Protein AF-A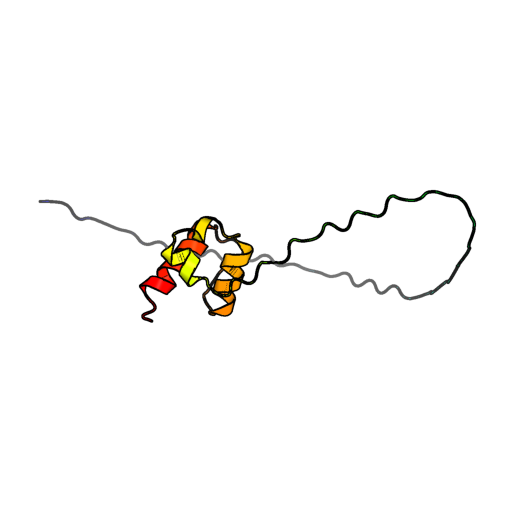0A8K0GER9-F1 (afdb_monomer_lite)

Foldseek 3Di:
DDDDDDDDDDDDDDDDDDDDDDDDDDDDDDDDDDDPDDDDDDDPPPPPPPPPDPDQDADPCVVVCLVVVVLVVHDPVNLVVVCVVVVHDDDPPDDSVVSVVSVNCCVVVDDD

Structure (mmCIF, N/CA/C/O backbone):
data_AF-A0A8K0GER9-F1
#
_entry.id   AF-A0A8K0GER9-F1
#
loop_
_atom_site.group_PDB
_atom_site.id
_atom_site.type_symbol
_atom_site.label_atom_id
_atom_site.label_alt_id
_atom_site.label_comp_id
_atom_site.label_asym_id
_atom_site.label_entity_id
_atom_site.label_seq_id
_atom_site.pdbx_PDB_ins_code
_atom_site.Cartn_x
_atom_site.Cartn_y
_atom_site.Cartn_z
_atom_site.occupancy
_atom_site.B_iso_or_equiv
_atom_site.auth_seq_id
_atom_site.auth_comp_id
_atom_site.auth_asym_id
_atom_site.auth_atom_id
_atom_site.pdbx_PDB_model_num
ATOM 1 N N . MET A 1 1 ? -10.512 43.229 -4.591 1.00 46.25 1 MET A N 1
ATOM 2 C CA . MET A 1 1 ? -10.481 43.147 -6.073 1.00 46.25 1 MET A CA 1
ATOM 3 C C . MET A 1 1 ? -9.191 43.785 -6.564 1.00 46.25 1 MET A C 1
ATOM 5 O O . MET A 1 1 ? -8.823 44.764 -5.924 1.00 46.25 1 MET A O 1
ATOM 9 N N . PRO A 1 2 ? -8.557 43.371 -7.680 1.00 48.75 2 PRO A N 1
ATOM 10 C CA . PRO A 1 2 ? -8.668 42.168 -8.534 1.00 48.75 2 PRO A CA 1
ATOM 11 C C . PRO A 1 2 ? -7.311 41.379 -8.502 1.00 48.75 2 PRO A C 1
ATOM 13 O O . PRO A 1 2 ? -6.427 41.752 -7.746 1.00 48.75 2 PRO A O 1
ATO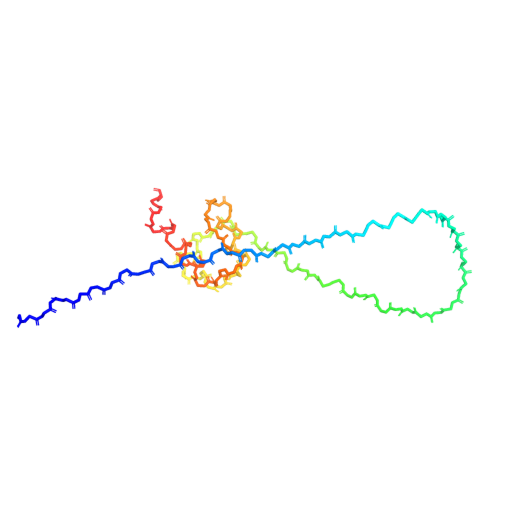M 16 N N . SER A 1 3 ? -7.055 40.224 -9.125 1.00 52.72 3 SER A N 1
ATOM 17 C CA . SER A 1 3 ? -7.082 39.938 -10.562 1.00 52.72 3 SER A CA 1
ATOM 18 C C . SER A 1 3 ? -6.937 38.435 -10.828 1.00 52.72 3 SER A C 1
ATOM 20 O O . SER A 1 3 ? -6.005 37.789 -10.361 1.00 52.72 3 SER A O 1
ATOM 22 N N . ILE A 1 4 ? -7.856 37.915 -11.640 1.00 59.16 4 ILE A N 1
ATOM 23 C CA . ILE A 1 4 ? -7.806 36.615 -12.315 1.00 59.16 4 ILE A CA 1
ATOM 24 C C . ILE A 1 4 ? -7.257 36.855 -13.725 1.00 59.16 4 ILE A C 1
ATOM 26 O O . ILE A 1 4 ? -7.816 37.689 -14.442 1.00 59.16 4 ILE A O 1
ATOM 30 N N . LYS A 1 5 ? -6.211 36.125 -14.132 1.00 47.97 5 LYS A N 1
ATOM 31 C CA . LYS A 1 5 ? -5.777 35.861 -15.527 1.00 47.97 5 LYS A CA 1
ATOM 32 C C . LYS A 1 5 ? -4.417 35.140 -15.468 1.00 47.97 5 LYS A C 1
ATOM 34 O O . LYS A 1 5 ? -3.594 35.541 -14.666 1.00 47.97 5 LYS A O 1
ATOM 39 N N . LYS A 1 6 ? -4.061 34.143 -16.278 1.00 48.56 6 LYS A N 1
ATOM 40 C CA . LYS A 1 6 ? -4.671 33.459 -17.431 1.00 48.56 6 LYS A CA 1
ATOM 41 C C . LYS A 1 6 ? -3.688 32.349 -17.857 1.00 48.56 6 LYS A C 1
ATOM 43 O O . LYS A 1 6 ? -2.494 32.595 -17.757 1.00 48.56 6 LYS A O 1
ATOM 48 N N . GLY A 1 7 ? -4.199 31.277 -18.473 1.00 43.59 7 GLY A N 1
ATOM 49 C CA . GLY A 1 7 ? -3.479 30.419 -19.440 1.00 43.59 7 GLY A CA 1
ATOM 50 C C . GLY A 1 7 ? -2.322 29.578 -18.877 1.00 43.59 7 GLY A C 1
ATOM 51 O O . GLY A 1 7 ? -1.822 29.842 -17.799 1.00 43.59 7 GLY A O 1
ATOM 52 N N . SER A 1 8 ? -1.849 28.519 -19.522 1.00 46.59 8 SER A N 1
ATOM 53 C CA . SER A 1 8 ? -2.197 27.915 -20.804 1.00 46.59 8 SER A CA 1
ATOM 54 C C . SER A 1 8 ? -1.836 26.431 -20.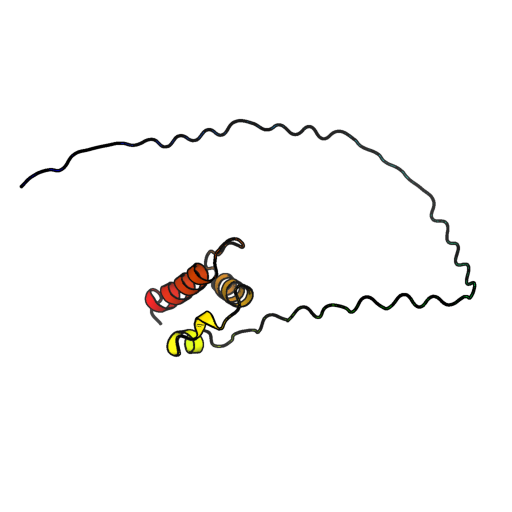756 1.00 46.59 8 SER A C 1
ATOM 56 O O . SER A 1 8 ? -0.905 26.020 -20.070 1.00 46.59 8 SER A O 1
ATOM 58 N N . VAL A 1 9 ? -2.610 25.668 -21.515 1.00 52.84 9 VAL A N 1
ATOM 59 C CA . VAL A 1 9 ? -2.348 24.310 -21.992 1.00 52.84 9 VAL A CA 1
ATOM 60 C C . VAL A 1 9 ? -1.011 24.245 -22.731 1.00 52.84 9 VAL A C 1
ATOM 62 O O . VAL A 1 9 ? -0.779 25.110 -23.567 1.00 52.84 9 VAL A O 1
ATOM 65 N N . THR A 1 10 ? -0.242 23.176 -22.514 1.00 50.06 10 THR A N 1
ATOM 66 C CA . THR A 1 10 ? 0.309 22.335 -23.594 1.00 50.06 10 THR A CA 1
ATOM 67 C C . THR A 1 10 ? 0.639 20.944 -23.048 1.00 50.06 10 THR A C 1
ATOM 69 O O . THR A 1 10 ? 1.546 20.758 -22.242 1.00 50.06 10 THR A O 1
ATOM 72 N N . ASN A 1 11 ? -0.158 19.964 -23.479 1.00 53.28 11 ASN A N 1
ATOM 73 C CA . ASN A 1 11 ? 0.254 18.569 -23.551 1.00 53.28 11 ASN A CA 1
ATOM 74 C C . ASN A 1 11 ? 1.081 18.447 -24.832 1.00 53.28 11 ASN A C 1
ATOM 76 O O . ASN A 1 11 ? 0.511 18.593 -25.910 1.00 53.28 11 ASN A O 1
ATOM 80 N N . GLU A 1 12 ? 2.375 18.175 -24.722 1.00 53.78 12 GLU A N 1
ATOM 81 C CA . GLU A 1 12 ? 3.167 17.697 -25.854 1.00 53.78 12 GLU A CA 1
ATOM 82 C C . GLU A 1 12 ? 3.600 16.269 -25.542 1.00 53.78 12 GLU A C 1
ATOM 84 O O . GLU A 1 12 ? 4.317 15.989 -24.579 1.00 53.78 12 GLU A O 1
ATOM 89 N N . ALA A 1 13 ? 3.001 15.358 -26.303 1.00 53.34 13 ALA A N 1
ATOM 90 C CA . ALA A 1 13 ? 3.322 13.953 -26.354 1.00 53.34 13 ALA A CA 1
ATOM 91 C C . ALA A 1 13 ? 4.153 13.745 -27.619 1.00 53.34 13 ALA A C 1
ATOM 93 O O . ALA A 1 13 ? 3.590 13.595 -28.699 1.00 53.34 13 ALA A O 1
ATOM 94 N N . ASP A 1 14 ? 5.473 13.730 -27.469 1.00 51.25 14 ASP A N 1
ATOM 95 C CA . ASP A 1 14 ? 6.391 13.258 -28.501 1.00 51.25 14 ASP A CA 1
ATOM 96 C C . ASP A 1 14 ? 6.727 11.797 -28.203 1.00 51.25 14 ASP A C 1
ATOM 98 O O . ASP A 1 14 ? 7.515 11.460 -27.316 1.00 51.25 14 ASP A O 1
ATOM 102 N N . ASN A 1 15 ? 6.023 10.923 -28.916 1.00 54.09 15 ASN A N 1
ATOM 103 C CA . ASN A 1 15 ? 6.242 9.489 -28.971 1.00 54.09 15 ASN A CA 1
ATOM 104 C C . ASN A 1 15 ? 6.713 9.159 -30.384 1.00 54.09 15 ASN A C 1
ATOM 106 O O . ASN A 1 15 ? 5.877 8.887 -31.243 1.00 54.09 15 ASN A O 1
ATOM 110 N N . GLU A 1 16 ? 8.026 9.165 -30.605 1.00 55.19 16 GLU A N 1
ATOM 111 C CA . GLU A 1 16 ? 8.624 8.685 -31.849 1.00 55.19 16 GLU A CA 1
ATOM 112 C C . GLU A 1 16 ? 9.835 7.785 -31.551 1.00 55.19 16 GLU A C 1
ATOM 114 O O . GLU A 1 16 ? 10.860 8.206 -31.025 1.00 55.19 16 GLU A O 1
ATOM 119 N N . GLU A 1 17 ? 9.613 6.505 -31.856 1.00 46.78 17 GLU A N 1
ATOM 120 C CA . GLU A 1 17 ? 10.527 5.587 -32.535 1.00 46.78 17 GLU A CA 1
ATOM 121 C C . GLU A 1 17 ? 11.882 5.241 -31.884 1.00 46.78 17 GLU A C 1
ATOM 123 O O . GLU A 1 17 ? 12.860 5.982 -31.915 1.00 46.78 17 GLU A O 1
ATOM 128 N N . SER A 1 18 ? 11.990 4.000 -31.399 1.00 55.44 18 SER A N 1
ATOM 129 C CA . SER A 1 18 ? 13.281 3.313 -31.352 1.00 55.44 18 SER A CA 1
ATOM 130 C C . SER A 1 18 ? 13.102 1.862 -31.787 1.00 55.44 18 SER A C 1
ATOM 132 O O . SER A 1 18 ? 12.658 0.995 -31.032 1.00 55.44 18 SER A O 1
ATOM 134 N N . THR A 1 19 ? 13.379 1.649 -33.067 1.00 49.97 19 THR A N 1
ATOM 135 C CA . THR A 1 19 ? 13.412 0.373 -33.778 1.00 49.97 19 THR A CA 1
ATOM 136 C C . THR A 1 19 ? 14.591 -0.453 -33.265 1.00 49.97 19 THR A C 1
ATOM 138 O O . THR A 1 19 ? 15.731 0.004 -33.296 1.00 49.97 19 THR A O 1
ATOM 141 N N . LEU A 1 20 ? 14.332 -1.667 -32.776 1.00 58.09 20 LEU A N 1
ATOM 142 C CA . LEU A 1 20 ? 15.373 -2.621 -32.387 1.00 58.09 20 LEU A CA 1
ATOM 143 C C . LEU A 1 20 ? 15.353 -3.798 -33.360 1.00 58.09 20 LEU A C 1
ATOM 145 O O . LEU A 1 20 ? 14.446 -4.628 -33.324 1.00 58.09 20 LEU A O 1
ATOM 149 N N . GLU A 1 21 ? 16.366 -3.856 -34.219 1.00 57.62 21 GLU A N 1
ATOM 150 C CA . GLU A 1 21 ? 16.667 -5.012 -35.060 1.00 57.62 21 GLU A CA 1
ATOM 151 C C . GLU A 1 21 ? 17.423 -6.048 -34.218 1.00 57.62 21 GLU A C 1
ATOM 153 O O . GLU A 1 21 ? 18.497 -5.770 -33.684 1.00 57.62 21 GLU A O 1
ATOM 158 N N . ILE A 1 22 ? 16.851 -7.243 -34.068 1.00 55.88 22 ILE A N 1
ATOM 159 C CA . ILE A 1 22 ? 17.526 -8.397 -33.469 1.00 55.88 22 ILE A CA 1
ATOM 160 C C . ILE A 1 22 ? 17.565 -9.525 -34.490 1.00 55.88 22 ILE A C 1
ATOM 162 O O . ILE A 1 22 ? 16.634 -10.316 -34.603 1.00 55.88 22 ILE A O 1
ATOM 166 N N . ASP A 1 23 ? 18.679 -9.606 -35.206 1.00 48.34 23 ASP A N 1
ATOM 167 C CA . ASP A 1 23 ? 19.042 -10.793 -35.963 1.00 48.34 23 ASP A CA 1
ATOM 168 C C . ASP A 1 23 ? 20.368 -11.316 -35.424 1.00 48.34 23 ASP A C 1
ATOM 170 O O . ASP A 1 23 ? 21.405 -10.659 -35.514 1.00 48.34 23 ASP A O 1
ATOM 174 N N . THR A 1 24 ? 20.318 -12.473 -34.773 1.00 52.34 24 THR A N 1
ATOM 175 C CA . THR A 1 24 ? 21.377 -13.483 -34.855 1.00 52.34 24 THR A CA 1
ATOM 176 C C . THR A 1 24 ? 20.885 -14.756 -34.188 1.00 52.34 24 THR A C 1
ATOM 178 O O . THR A 1 24 ? 20.982 -14.968 -32.979 1.00 52.34 24 THR A O 1
ATOM 181 N N . SER A 1 25 ? 20.350 -15.629 -35.034 1.00 54.00 25 SER A N 1
ATOM 182 C CA . SER A 1 25 ? 20.292 -17.058 -34.766 1.00 54.00 25 SER A CA 1
ATOM 183 C C . SER A 1 25 ? 21.715 -17.593 -34.591 1.00 54.00 25 SER A C 1
ATOM 185 O O . SER A 1 25 ? 22.602 -17.320 -35.399 1.00 54.00 25 SER A O 1
ATOM 187 N N . SER A 1 26 ? 21.945 -18.392 -33.556 1.00 56.81 26 SER A N 1
ATOM 188 C CA . SER A 1 26 ? 23.044 -19.357 -33.540 1.00 56.81 26 SER A CA 1
ATOM 189 C C . SER A 1 26 ? 22.576 -20.603 -32.812 1.00 56.81 26 SER A C 1
ATOM 191 O O . SER A 1 26 ? 22.637 -20.726 -31.591 1.00 56.81 26 SER A O 1
ATOM 193 N N . GLU A 1 27 ? 22.040 -21.498 -33.632 1.00 52.38 27 GLU A N 1
ATOM 194 C CA . GLU A 1 27 ? 21.873 -22.912 -33.361 1.00 52.38 27 GLU A CA 1
ATOM 195 C C . GLU A 1 27 ? 23.271 -23.540 -33.235 1.00 52.38 27 GLU A C 1
ATOM 197 O O . GLU A 1 27 ? 24.129 -23.369 -34.101 1.00 52.38 27 GLU A O 1
ATOM 202 N N . GLY A 1 28 ? 23.516 -24.218 -32.118 1.00 50.84 28 GLY A N 1
ATOM 203 C CA . GLY A 1 28 ? 24.772 -24.894 -31.818 1.00 50.84 28 GLY A CA 1
ATOM 204 C C . GLY A 1 28 ? 24.475 -26.160 -31.036 1.00 50.84 28 GLY A C 1
ATOM 205 O O . GLY A 1 28 ? 24.434 -26.159 -29.808 1.00 50.84 28 GLY A O 1
ATOM 206 N N . THR A 1 29 ? 24.180 -27.213 -31.781 1.00 47.47 29 THR A N 1
ATOM 207 C CA . THR A 1 29 ? 23.897 -28.566 -31.318 1.00 47.47 29 THR A CA 1
ATOM 208 C C . THR A 1 29 ? 25.159 -29.240 -30.774 1.00 47.47 29 THR A C 1
ATOM 210 O O . THR A 1 29 ? 26.259 -29.027 -31.275 1.00 47.47 29 THR A O 1
ATOM 213 N N . ASP A 1 30 ? 24.918 -30.170 -29.852 1.00 45.84 30 ASP A N 1
ATOM 214 C CA . ASP A 1 30 ? 25.622 -31.446 -29.705 1.00 45.84 30 ASP A CA 1
ATOM 215 C C . ASP A 1 30 ? 26.649 -31.633 -28.569 1.00 45.84 30 ASP A C 1
ATOM 217 O O . ASP A 1 30 ? 27.464 -30.785 -28.219 1.00 45.84 30 ASP A O 1
ATOM 221 N N . SER A 1 31 ? 26.599 -32.869 -28.061 1.00 52.28 31 SER A N 1
ATOM 222 C CA . SER A 1 31 ? 27.614 -33.575 -27.284 1.00 52.28 31 SER A CA 1
ATOM 223 C C . SER A 1 31 ? 27.661 -33.367 -25.769 1.00 52.28 31 SER A C 1
ATOM 225 O O . SER A 1 31 ? 28.600 -32.866 -25.154 1.00 52.28 31 SER A O 1
ATOM 227 N N . ASN A 1 32 ? 26.657 -33.989 -25.153 1.00 53.69 32 ASN A N 1
ATOM 228 C CA . ASN A 1 32 ? 26.750 -34.729 -23.899 1.00 53.69 32 ASN A CA 1
ATOM 229 C C . ASN A 1 32 ? 28.050 -35.572 -23.810 1.00 53.69 32 ASN A C 1
ATOM 231 O O . ASN A 1 32 ? 28.107 -36.685 -24.333 1.00 53.69 32 ASN A O 1
ATOM 235 N N . LYS A 1 33 ? 29.073 -35.094 -23.089 1.00 52.16 33 LYS A N 1
ATOM 236 C CA . LYS A 1 33 ? 30.198 -35.929 -22.633 1.00 52.16 33 LYS A CA 1
ATOM 237 C C . LYS A 1 33 ? 30.297 -35.888 -21.110 1.00 52.16 33 LYS A C 1
ATOM 239 O O . LYS A 1 33 ? 30.903 -35.003 -20.516 1.00 52.16 33 LYS A O 1
ATOM 244 N N . ARG A 1 34 ? 29.688 -36.895 -20.480 1.00 51.00 34 ARG 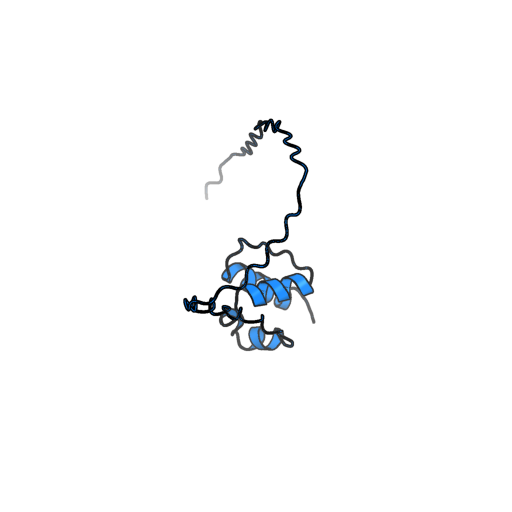A N 1
ATOM 245 C CA . ARG A 1 34 ? 29.938 -37.284 -19.088 1.00 51.00 34 ARG A CA 1
ATOM 246 C C . ARG A 1 34 ? 31.429 -37.599 -18.923 1.00 51.00 34 ARG A C 1
ATOM 248 O O . ARG A 1 34 ? 31.907 -38.596 -19.454 1.00 51.00 34 ARG A O 1
ATOM 255 N N . THR A 1 35 ? 32.134 -36.808 -18.127 1.00 46.84 35 THR A N 1
ATOM 256 C CA . THR A 1 35 ? 33.367 -37.236 -17.456 1.00 46.84 35 THR A CA 1
ATOM 257 C C . THR A 1 35 ? 33.197 -36.974 -15.970 1.00 46.84 35 THR A C 1
ATOM 259 O O . THR A 1 35 ? 33.469 -35.887 -15.473 1.00 46.84 35 THR A O 1
ATOM 262 N N . ILE A 1 36 ? 32.680 -37.987 -15.271 1.00 57.25 36 ILE A N 1
ATOM 263 C CA . ILE A 1 36 ? 32.801 -38.093 -13.819 1.00 57.25 36 ILE A CA 1
ATOM 264 C C . ILE A 1 36 ? 34.206 -38.639 -13.581 1.00 57.25 36 ILE A C 1
ATOM 266 O O . ILE A 1 36 ? 34.441 -39.839 -13.686 1.00 57.25 36 ILE A O 1
ATOM 270 N N . SER A 1 37 ? 35.150 -37.747 -13.323 1.00 52.44 37 SER A N 1
ATOM 271 C CA . SER A 1 37 ? 36.460 -38.099 -12.787 1.00 52.44 37 SER A CA 1
ATOM 272 C C . SER A 1 37 ? 36.501 -37.619 -11.343 1.00 52.44 37 SER A C 1
ATOM 274 O O . SER A 1 37 ? 36.802 -36.462 -11.063 1.00 52.44 37 SER A O 1
ATOM 276 N N . ASN A 1 38 ? 36.144 -38.530 -10.436 1.00 56.03 38 ASN A N 1
ATOM 277 C CA . ASN A 1 38 ? 36.481 -38.426 -9.024 1.00 56.03 38 ASN A CA 1
ATOM 278 C C . ASN A 1 38 ? 38.009 -38.440 -8.902 1.00 56.03 38 ASN A C 1
ATOM 280 O O . ASN A 1 38 ? 38.635 -39.474 -9.128 1.00 56.03 38 ASN A O 1
ATOM 284 N N . ALA A 1 39 ? 38.591 -37.308 -8.520 1.00 52.44 39 ALA A N 1
ATOM 285 C CA . ALA A 1 39 ? 39.940 -37.241 -7.983 1.00 52.44 39 ALA A CA 1
ATOM 286 C C . ALA A 1 39 ? 39.976 -36.177 -6.880 1.00 52.44 39 ALA A C 1
ATOM 288 O O . ALA A 1 39 ? 39.898 -34.978 -7.129 1.00 52.44 39 ALA A O 1
ATOM 289 N N . ASP A 1 40 ? 40.011 -36.694 -5.657 1.00 56.44 40 ASP A N 1
ATOM 290 C CA . ASP A 1 40 ? 40.603 -36.134 -4.448 1.00 56.44 40 ASP A CA 1
ATOM 291 C C . ASP A 1 40 ? 41.539 -34.928 -4.672 1.00 56.44 40 ASP A C 1
ATOM 293 O O . ASP A 1 40 ? 42.578 -35.060 -5.323 1.00 56.44 40 ASP A O 1
ATOM 297 N N . LYS A 1 41 ? 41.171 -33.765 -4.112 1.00 49.53 41 LYS A N 1
ATOM 298 C CA . LYS A 1 41 ? 42.013 -32.936 -3.227 1.00 49.53 41 LYS A CA 1
ATOM 299 C C . LYS A 1 41 ? 41.254 -31.691 -2.773 1.00 49.53 41 LYS A C 1
ATOM 301 O O . LYS A 1 41 ? 40.621 -30.998 -3.561 1.00 49.53 41 LYS A O 1
ATOM 306 N N . GLY A 1 42 ? 41.282 -31.467 -1.463 1.00 56.59 42 GLY A N 1
ATOM 307 C CA . GLY A 1 42 ? 40.456 -30.496 -0.764 1.00 56.59 42 GLY A CA 1
ATOM 308 C C . GLY A 1 42 ? 40.641 -29.056 -1.230 1.00 56.59 42 GLY A C 1
ATOM 309 O O . GLY A 1 42 ? 41.702 -28.469 -1.069 1.00 56.59 42 GLY A O 1
ATOM 310 N N . GLU A 1 43 ? 39.542 -28.467 -1.677 1.00 52.53 43 GLU A N 1
ATOM 311 C CA . GLU A 1 43 ? 39.271 -27.047 -1.522 1.00 52.53 43 GLU A CA 1
ATOM 312 C C . GLU A 1 43 ? 37.778 -26.928 -1.217 1.00 52.53 43 GLU A C 1
ATOM 314 O O . GLU A 1 43 ? 36.923 -26.919 -2.101 1.00 52.53 43 GLU A O 1
ATOM 319 N N . THR A 1 44 ? 37.441 -26.949 0.074 1.00 55.66 44 THR A N 1
ATOM 320 C CA . THR A 1 44 ? 36.082 -26.678 0.540 1.00 55.66 44 THR A CA 1
ATOM 321 C C . THR A 1 44 ? 35.790 -25.215 0.239 1.00 55.66 44 THR A C 1
ATOM 323 O O . THR A 1 44 ? 36.022 -24.343 1.076 1.00 55.66 44 THR A O 1
ATOM 326 N N . THR A 1 45 ? 35.297 -24.919 -0.965 1.00 64.38 45 THR A N 1
ATOM 327 C CA . THR A 1 45 ? 34.716 -23.610 -1.264 1.00 64.38 45 THR A CA 1
ATOM 328 C C . THR A 1 45 ? 33.657 -23.343 -0.194 1.00 64.38 45 THR A C 1
ATOM 330 O O . THR A 1 45 ? 32.745 -24.169 -0.056 1.00 64.38 45 THR A O 1
ATOM 333 N N . PRO A 1 46 ? 33.761 -22.268 0.611 1.00 64.31 46 PRO A N 1
ATOM 334 C CA . PRO A 1 46 ? 32.810 -22.037 1.682 1.00 64.31 46 PRO A CA 1
ATOM 335 C C . PRO A 1 46 ? 31.427 -21.924 1.055 1.00 64.31 46 PRO A C 1
ATOM 337 O O . PRO A 1 46 ? 31.191 -21.063 0.203 1.00 64.31 46 PRO A O 1
ATOM 340 N N . ALA A 1 47 ? 30.533 -22.834 1.448 1.00 66.56 47 ALA A N 1
ATOM 341 C CA . ALA A 1 47 ? 29.162 -22.853 0.975 1.00 66.56 47 ALA A CA 1
ATOM 342 C C . ALA A 1 47 ? 28.598 -21.436 1.092 1.00 66.56 47 ALA A C 1
ATOM 344 O O . ALA A 1 47 ? 28.582 -20.844 2.177 1.00 66.56 47 ALA A O 1
ATOM 345 N N . LYS A 1 48 ? 28.196 -20.869 -0.050 1.00 68.12 48 LYS A N 1
ATOM 346 C CA . LYS A 1 48 ? 27.562 -19.555 -0.135 1.00 68.12 48 LYS A CA 1
ATOM 347 C C . LYS A 1 48 ? 26.413 -19.575 0.869 1.00 68.12 48 LYS A C 1
ATOM 349 O O . LYS A 1 48 ? 25.439 -20.293 0.652 1.00 68.12 48 LYS A O 1
ATOM 354 N N . LYS A 1 49 ? 26.553 -18.856 1.992 1.00 68.25 49 LYS A N 1
ATOM 355 C CA . LYS A 1 49 ? 25.501 -18.766 3.012 1.00 68.25 49 LYS A CA 1
ATOM 356 C C . LYS A 1 49 ? 24.230 -18.359 2.283 1.00 68.25 49 LYS A C 1
ATOM 358 O O . LYS A 1 49 ? 24.163 -17.254 1.741 1.00 68.25 49 LYS A O 1
ATOM 363 N N . VAL A 1 50 ? 23.260 -19.270 2.215 1.00 67.12 50 VAL A N 1
ATOM 364 C CA . VAL A 1 50 ? 21.952 -18.976 1.643 1.00 67.12 50 VAL A CA 1
ATOM 365 C C . VAL A 1 50 ? 21.409 -17.832 2.479 1.00 67.12 50 VAL A C 1
ATOM 367 O O . VAL A 1 50 ? 21.142 -17.983 3.670 1.00 67.12 50 VAL A O 1
ATOM 370 N N . ARG A 1 51 ? 21.353 -16.640 1.884 1.00 64.88 51 ARG A N 1
ATOM 371 C CA . ARG A 1 51 ? 20.769 -15.482 2.543 1.00 64.88 51 ARG A CA 1
ATOM 372 C C . ARG A 1 51 ? 19.302 -15.825 2.729 1.00 64.88 51 ARG A C 1
ATOM 374 O O . ARG A 1 51 ? 18.553 -15.795 1.753 1.00 64.88 51 ARG A O 1
ATOM 381 N N . ASN A 1 52 ? 18.917 -16.179 3.955 1.00 72.50 52 ASN A N 1
ATOM 382 C CA . ASN A 1 52 ? 17.516 -16.340 4.313 1.00 72.50 52 ASN A CA 1
ATOM 383 C C . ASN A 1 52 ? 16.819 -15.036 3.943 1.00 72.50 52 ASN A C 1
ATOM 385 O O . ASN A 1 52 ? 17.061 -13.987 4.545 1.00 72.50 52 ASN A O 1
ATOM 389 N N . LYS A 1 53 ? 16.017 -15.087 2.879 1.00 69.69 53 LYS A N 1
ATOM 390 C CA . LYS A 1 53 ? 15.142 -13.977 2.542 1.00 69.69 53 LYS A CA 1
ATOM 391 C C . LYS A 1 53 ? 14.099 -13.945 3.658 1.00 69.69 53 LYS A C 1
ATOM 393 O O . LYS A 1 53 ? 13.483 -14.984 3.899 1.00 69.69 53 LYS A O 1
ATOM 398 N N . PRO A 1 54 ? 13.931 -12.818 4.368 1.00 64.62 54 PRO A N 1
ATOM 399 C CA . PRO A 1 54 ? 12.875 -12.716 5.361 1.0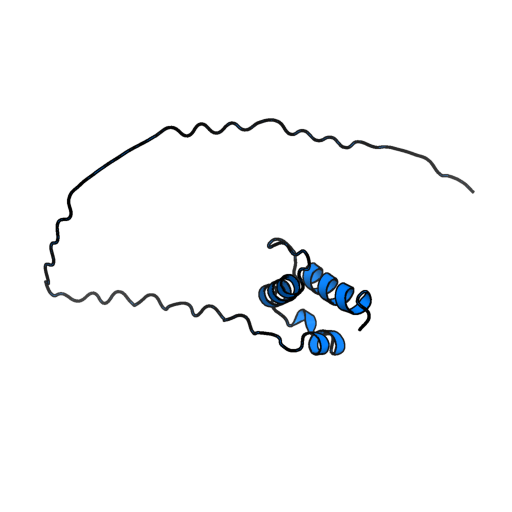0 64.62 54 PRO A CA 1
ATOM 400 C C . PRO A 1 54 ? 11.554 -12.990 4.647 1.00 64.62 54 PRO A C 1
ATOM 402 O O . PRO A 1 54 ? 11.241 -12.335 3.648 1.00 64.62 54 PRO A O 1
ATOM 405 N N . GLN A 1 55 ? 10.829 -14.010 5.107 1.00 63.91 55 GLN A N 1
ATOM 406 C CA . GLN A 1 55 ? 9.492 -14.252 4.593 1.00 63.91 55 GLN A CA 1
ATOM 407 C C . GLN A 1 55 ? 8.623 -13.046 4.966 1.00 63.91 55 GLN A C 1
ATOM 409 O O . GLN A 1 55 ? 8.751 -12.525 6.080 1.00 63.91 55 GLN A O 1
ATOM 414 N N . PRO A 1 56 ? 7.788 -12.552 4.040 1.00 61.50 56 PRO A N 1
ATOM 415 C CA . PRO A 1 56 ? 6.857 -11.489 4.364 1.00 61.50 56 PRO A CA 1
ATOM 416 C C . PRO A 1 56 ? 5.939 -11.981 5.483 1.00 61.50 56 PRO A C 1
ATOM 418 O O . PRO A 1 56 ? 5.342 -13.049 5.377 1.00 61.50 56 PRO A O 1
ATOM 421 N N . GLN A 1 57 ? 5.857 -11.214 6.568 1.00 66.25 57 GLN A N 1
ATOM 422 C CA . GLN A 1 57 ? 4.890 -11.493 7.621 1.00 66.25 57 GLN A CA 1
ATOM 423 C C . GLN A 1 57 ? 3.488 -11.319 7.038 1.00 66.25 57 GLN A C 1
ATOM 425 O O . GLN A 1 57 ? 3.176 -10.260 6.486 1.00 66.25 57 GLN A O 1
ATOM 430 N N . ILE A 1 58 ? 2.678 -12.371 7.131 1.00 67.12 58 ILE A N 1
ATOM 431 C CA . ILE A 1 58 ? 1.259 -12.325 6.788 1.00 67.12 58 ILE A CA 1
ATOM 432 C C . ILE A 1 58 ? 0.593 -11.475 7.869 1.00 67.12 58 ILE A C 1
ATOM 434 O O . ILE A 1 58 ? 0.628 -11.832 9.045 1.00 67.12 58 ILE A O 1
ATOM 438 N N . ILE A 1 59 ? 0.051 -10.318 7.486 1.00 72.50 59 ILE A N 1
ATOM 439 C CA . ILE A 1 59 ? -0.687 -9.466 8.418 1.00 72.50 59 ILE A CA 1
ATOM 440 C C . ILE A 1 59 ? -2.159 -9.829 8.314 1.00 72.50 59 ILE A C 1
ATOM 442 O O . ILE A 1 59 ? -2.860 -9.345 7.427 1.00 72.50 59 ILE A O 1
ATOM 446 N N . GLU A 1 60 ? -2.626 -10.647 9.252 1.00 71.50 60 GLU A N 1
ATOM 447 C CA . GLU A 1 60 ? -4.048 -10.973 9.376 1.00 71.50 60 GLU A CA 1
ATOM 448 C C . GLU A 1 60 ? -4.871 -9.737 9.773 1.00 71.50 60 GLU A C 1
ATOM 450 O O . GLU A 1 60 ? -5.988 -9.558 9.291 1.00 71.50 60 GLU A O 1
ATOM 455 N N . ASN A 1 61 ? -4.302 -8.826 10.578 1.00 79.69 61 ASN A N 1
ATOM 456 C CA . ASN A 1 61 ? -5.058 -7.731 11.184 1.00 79.69 61 ASN A CA 1
ATOM 457 C C . ASN A 1 61 ? -4.504 -6.332 10.871 1.00 79.69 61 ASN A C 1
ATOM 459 O O . ASN A 1 61 ? -4.055 -5.588 11.740 1.00 79.69 61 ASN A O 1
ATOM 463 N N . MET A 1 62 ? -4.563 -5.925 9.598 1.00 85.88 62 MET A N 1
ATOM 464 C CA . MET A 1 62 ? -4.100 -4.587 9.187 1.00 85.88 62 MET A CA 1
ATOM 465 C C . MET A 1 62 ? -4.858 -3.429 9.839 1.00 85.88 62 MET A C 1
ATOM 467 O O . MET A 1 62 ? -4.353 -2.306 9.893 1.00 85.88 62 MET A O 1
ATOM 471 N N . LYS A 1 63 ? -6.063 -3.704 10.341 1.00 86.75 63 LYS A N 1
ATOM 472 C CA . LYS A 1 63 ? -6.873 -2.728 11.057 1.00 86.75 63 LYS A CA 1
ATOM 473 C C . LYS A 1 63 ? -6.204 -2.291 12.364 1.00 86.75 63 LYS A C 1
ATOM 475 O O . LYS A 1 63 ? -6.190 -1.103 12.646 1.00 86.75 63 LYS A O 1
ATOM 480 N N . GLU A 1 64 ? -5.558 -3.196 13.101 1.00 88.12 64 GLU A N 1
ATOM 481 C CA . GLU A 1 64 ? -4.857 -2.840 14.345 1.00 88.12 64 GLU A CA 1
ATOM 482 C C . GLU A 1 64 ? -3.668 -1.913 14.094 1.00 88.12 64 GLU A C 1
ATOM 484 O O . GLU A 1 64 ? -3.427 -0.988 14.864 1.00 88.12 64 GLU A O 1
ATOM 489 N N . TYR A 1 65 ? -2.936 -2.113 12.997 1.00 88.81 65 TYR A N 1
ATOM 490 C CA . TYR A 1 65 ? -1.846 -1.210 12.621 1.00 88.81 65 TYR A CA 1
ATOM 491 C C . TYR A 1 65 ? -2.358 0.177 12.225 1.00 88.81 65 TYR A C 1
ATOM 493 O O . TYR A 1 65 ? -1.678 1.179 12.456 1.00 88.81 65 TYR A O 1
ATOM 501 N N . PHE A 1 66 ? -3.549 0.244 11.625 1.00 89.88 66 PHE A N 1
ATOM 502 C CA . PHE A 1 66 ? -4.222 1.504 11.331 1.00 89.88 66 PHE A CA 1
ATOM 503 C C . PHE A 1 66 ? -4.691 2.199 12.618 1.00 89.88 66 PHE A C 1
ATOM 505 O O . PHE A 1 66 ? -4.318 3.351 12.835 1.00 89.88 66 PHE A O 1
ATOM 512 N N . ASP A 1 67 ? -5.410 1.488 13.493 1.00 88.56 67 ASP A N 1
ATOM 513 C CA . ASP A 1 67 ? -5.963 2.013 14.749 1.00 88.56 67 ASP A CA 1
ATOM 514 C C . ASP A 1 67 ? -4.854 2.484 15.712 1.00 88.56 67 ASP A C 1
ATOM 516 O O . ASP A 1 67 ? -4.957 3.551 16.315 1.00 88.56 67 ASP A O 1
ATOM 520 N N . ASN A 1 68 ? -3.743 1.743 15.794 1.00 90.69 68 ASN A N 1
ATOM 521 C CA . ASN A 1 68 ? -2.577 2.099 16.613 1.00 90.69 68 ASN A CA 1
ATOM 522 C C . ASN A 1 68 ? -1.622 3.091 15.926 1.00 90.69 68 ASN A C 1
ATOM 524 O O . ASN A 1 68 ? -0.591 3.456 16.491 1.00 90.69 68 ASN A O 1
ATOM 528 N N . ASN A 1 69 ? -1.922 3.510 14.693 1.00 87.62 69 ASN A N 1
ATOM 529 C CA . ASN A 1 69 ? -1.073 4.373 13.872 1.00 87.62 69 ASN A CA 1
ATOM 530 C C . ASN A 1 69 ? 0.369 3.840 13.672 1.00 87.62 69 ASN A C 1
ATOM 532 O O . ASN A 1 69 ? 1.313 4.606 13.472 1.00 87.62 69 ASN A O 1
ATOM 536 N N . THR A 1 70 ? 0.546 2.517 13.684 1.00 90.81 70 THR A N 1
ATOM 537 C CA . THR A 1 70 ? 1.833 1.815 13.533 1.00 90.81 70 THR A CA 1
ATOM 538 C C . THR A 1 70 ? 2.066 1.276 12.119 1.00 90.81 70 THR A C 1
ATOM 540 O O . THR A 1 70 ? 2.988 0.494 11.900 1.00 90.81 70 THR A O 1
ATOM 543 N N . LEU A 1 71 ? 1.301 1.733 11.119 1.00 89.88 71 LEU A N 1
ATOM 544 C CA . LEU A 1 71 ? 1.504 1.377 9.704 1.00 89.88 71 LEU A CA 1
ATOM 545 C C . LEU A 1 71 ? 2.924 1.672 9.193 1.00 89.88 71 LEU A C 1
ATOM 547 O O . LEU A 1 71 ? 3.401 0.992 8.285 1.00 89.88 71 LEU A O 1
ATOM 551 N N . ASP A 1 72 ? 3.619 2.654 9.776 1.00 90.69 72 ASP A N 1
ATOM 552 C CA . ASP A 1 72 ? 5.013 2.937 9.426 1.00 90.69 72 ASP A CA 1
ATOM 553 C C . ASP A 1 72 ? 5.998 1.882 9.956 1.00 90.69 72 ASP A C 1
ATOM 555 O O . ASP A 1 72 ? 7.114 1.776 9.470 1.00 90.69 72 ASP A O 1
ATOM 559 N N . GLN A 1 73 ? 5.614 1.007 10.881 1.00 90.38 73 GLN A N 1
ATOM 560 C CA . GLN A 1 73 ? 6.488 -0.102 11.284 1.00 90.38 73 GLN A CA 1
ATOM 561 C C . GLN A 1 73 ? 6.536 -1.213 10.226 1.00 90.38 73 GLN A C 1
ATOM 563 O O . GLN A 1 73 ? 7.438 -2.050 10.225 1.00 90.38 73 GLN A O 1
ATOM 568 N N . LEU A 1 74 ? 5.587 -1.207 9.290 1.00 89.38 74 LEU A N 1
ATOM 569 C CA . LEU A 1 74 ? 5.465 -2.239 8.279 1.00 89.38 74 LEU A CA 1
ATOM 570 C C . LEU A 1 74 ? 6.436 -2.026 7.123 1.00 89.38 74 LEU A C 1
ATOM 572 O O . LEU A 1 74 ? 6.756 -0.906 6.710 1.00 89.38 74 LEU A O 1
ATOM 576 N N . THR A 1 75 ? 6.894 -3.140 6.558 1.00 90.19 75 THR A N 1
ATOM 577 C CA . THR A 1 75 ? 7.756 -3.093 5.379 1.00 90.19 75 THR A CA 1
ATOM 578 C C . THR A 1 75 ? 6.953 -2.708 4.138 1.00 90.19 75 THR A C 1
ATOM 580 O O . THR A 1 75 ? 5.758 -2.989 4.026 1.00 90.19 75 THR A O 1
ATOM 583 N N . THR A 1 76 ? 7.624 -2.108 3.153 1.00 90.94 76 THR A N 1
ATOM 584 C CA . THR A 1 76 ? 7.004 -1.804 1.854 1.00 90.94 76 THR A CA 1
ATOM 585 C C . THR A 1 76 ? 6.465 -3.057 1.172 1.00 90.94 76 THR A C 1
ATOM 587 O O . THR A 1 76 ? 5.416 -2.995 0.542 1.00 90.94 76 THR A O 1
ATOM 590 N N . THR A 1 77 ? 7.147 -4.195 1.317 1.00 89.94 77 THR A N 1
ATOM 591 C CA . THR A 1 77 ? 6.691 -5.490 0.802 1.00 89.94 77 THR A CA 1
ATOM 592 C C . THR A 1 77 ? 5.354 -5.884 1.411 1.00 89.94 77 THR A C 1
ATOM 594 O O . THR A 1 77 ? 4.442 -6.242 0.673 1.00 89.94 77 THR A O 1
ATOM 597 N N . THR A 1 78 ? 5.214 -5.766 2.732 1.00 89.75 78 THR A N 1
ATOM 598 C CA . THR A 1 78 ? 3.977 -6.129 3.426 1.00 89.75 78 THR A CA 1
ATOM 599 C C . THR A 1 78 ? 2.817 -5.214 3.039 1.00 89.75 78 THR A C 1
ATOM 601 O O . THR A 1 78 ? 1.737 -5.698 2.715 1.00 89.75 78 THR A O 1
ATOM 604 N N . LEU A 1 79 ? 3.058 -3.899 2.965 1.00 91.31 79 LEU A N 1
ATOM 605 C CA . LEU A 1 79 ? 2.059 -2.931 2.501 1.00 91.31 79 LEU A CA 1
ATOM 606 C C . LEU A 1 79 ? 1.608 -3.221 1.061 1.00 91.31 79 LEU A C 1
ATOM 608 O O . LEU A 1 79 ? 0.414 -3.214 0.777 1.00 91.31 79 LEU A O 1
ATOM 612 N N . ARG A 1 80 ? 2.547 -3.518 0.149 1.00 90.81 80 ARG A N 1
ATOM 613 C CA . ARG A 1 80 ? 2.221 -3.886 -1.241 1.00 90.81 80 ARG A CA 1
ATOM 614 C C . ARG A 1 80 ? 1.435 -5.188 -1.317 1.00 90.81 80 ARG A C 1
ATOM 616 O O . ARG A 1 80 ? 0.504 -5.272 -2.109 1.00 90.81 80 ARG A O 1
ATOM 623 N N . HIS A 1 81 ? 1.816 -6.188 -0.525 1.00 90.00 81 HIS A N 1
ATOM 624 C CA . HIS A 1 81 ? 1.123 -7.471 -0.500 1.00 90.00 81 HIS A CA 1
ATOM 625 C C . HIS A 1 81 ? -0.337 -7.282 -0.090 1.00 90.00 81 HIS A C 1
ATOM 627 O O . HIS A 1 81 ? -1.228 -7.652 -0.846 1.00 90.00 81 HIS A O 1
ATOM 633 N N . TRP A 1 82 ? -0.573 -6.575 1.016 1.00 90.25 82 TRP A N 1
ATOM 634 C CA . TRP A 1 82 ? -1.920 -6.299 1.505 1.00 90.25 82 TRP A CA 1
ATOM 635 C C . TRP A 1 82 ? -2.772 -5.491 0.513 1.00 90.25 82 TRP A C 1
ATOM 637 O O . TRP A 1 82 ? -3.936 -5.810 0.279 1.00 90.25 82 TRP A O 1
ATOM 647 N N . LEU A 1 83 ? -2.192 -4.461 -0.119 1.00 90.75 83 LEU A N 1
ATOM 648 C CA . LEU A 1 83 ? -2.882 -3.690 -1.161 1.00 90.75 83 LEU A CA 1
ATOM 649 C C . LEU A 1 83 ? -3.254 -4.581 -2.356 1.00 90.75 83 LEU A C 1
ATOM 651 O O . LEU A 1 83 ? -4.363 -4.478 -2.876 1.00 90.75 83 LEU A O 1
ATOM 655 N N . LYS A 1 84 ? -2.354 -5.482 -2.765 1.00 89.88 84 LYS A N 1
ATOM 656 C CA . LYS A 1 84 ? -2.589 -6.422 -3.866 1.00 89.88 84 LYS A CA 1
ATOM 657 C C . LYS A 1 84 ? -3.699 -7.424 -3.543 1.00 89.88 84 LYS A C 1
ATOM 659 O O . LYS A 1 84 ? -4.525 -7.679 -4.412 1.00 89.88 84 LYS A O 1
ATOM 664 N N . GLU A 1 85 ? -3.750 -7.952 -2.320 1.00 89.12 85 GLU A N 1
ATOM 665 C CA . GLU A 1 85 ? -4.823 -8.861 -1.880 1.00 89.12 85 GLU A CA 1
ATOM 666 C C . GLU A 1 85 ? -6.208 -8.209 -1.954 1.00 89.12 85 GLU A C 1
ATOM 668 O O . GLU A 1 85 ? -7.194 -8.868 -2.268 1.00 89.12 85 GLU A O 1
ATOM 673 N N . ARG A 1 86 ? -6.281 -6.890 -1.748 1.00 88.69 86 ARG A N 1
ATOM 674 C CA . ARG A 1 86 ? -7.522 -6.105 -1.844 1.00 88.69 86 ARG A CA 1
ATOM 675 C C . ARG A 1 86 ? -7.768 -5.500 -3.224 1.00 88.69 86 ARG A C 1
ATOM 677 O O . ARG A 1 86 ? -8.615 -4.626 -3.365 1.00 88.69 86 ARG A O 1
ATOM 684 N N . SER A 1 87 ? -7.030 -5.951 -4.240 1.00 89.00 87 SER A N 1
ATOM 685 C CA . SER A 1 87 ? -7.113 -5.441 -5.617 1.00 89.00 87 SER A CA 1
ATOM 686 C C . SER A 1 87 ? -6.908 -3.923 -5.734 1.00 89.00 87 SER A C 1
ATOM 688 O O . SER A 1 87 ? -7.405 -3.286 -6.661 1.00 89.00 87 SER A O 1
ATOM 690 N N . LEU A 1 88 ? -6.151 -3.326 -4.807 1.00 89.56 88 LEU A N 1
ATOM 691 C CA . LEU A 1 88 ? -5.817 -1.909 -4.849 1.00 89.56 88 LEU A CA 1
ATOM 692 C C . LEU A 1 88 ? -4.591 -1.685 -5.739 1.00 89.56 88 LEU A C 1
ATOM 694 O O . LEU A 1 88 ? -3.584 -2.391 -5.605 1.00 89.56 88 LEU A O 1
ATOM 698 N N . PRO A 1 89 ? -4.627 -0.678 -6.629 1.00 88.31 89 PRO A N 1
ATOM 699 C CA . PRO A 1 89 ? -3.523 -0.416 -7.534 1.00 88.31 89 PRO A CA 1
ATOM 700 C C . PRO A 1 89 ? -2.290 0.001 -6.733 1.00 88.31 89 PRO A C 1
ATOM 702 O O . PRO A 1 89 ? -2.301 1.021 -6.040 1.00 88.31 89 PRO A O 1
ATOM 705 N N . CYS A 1 90 ? -1.203 -0.759 -6.852 1.00 90.56 90 CYS A N 1
ATOM 706 C CA . CYS A 1 90 ? 0.105 -0.376 -6.334 1.00 90.56 90 CYS A CA 1
ATOM 707 C C . CYS A 1 90 ? 1.209 -0.711 -7.341 1.00 90.56 90 CYS A C 1
ATOM 709 O O . CYS A 1 90 ? 1.171 -1.747 -8.004 1.00 90.56 90 CYS A O 1
ATOM 711 N N . THR A 1 91 ? 2.196 0.173 -7.473 1.00 88.56 91 THR A N 1
ATOM 712 C CA . THR A 1 91 ? 3.366 -0.055 -8.334 1.00 88.56 91 THR A CA 1
ATOM 713 C C . THR A 1 91 ? 4.591 -0.385 -7.492 1.00 88.56 91 THR A C 1
ATOM 715 O O . THR A 1 91 ? 4.681 -0.038 -6.312 1.00 88.56 91 THR A O 1
ATOM 718 N N . THR A 1 92 ? 5.578 -1.052 -8.086 1.00 87.44 92 THR A N 1
ATOM 719 C CA . THR A 1 92 ? 6.842 -1.398 -7.412 1.00 87.44 92 THR A CA 1
ATOM 720 C C . THR A 1 92 ? 7.699 -0.171 -7.092 1.00 87.44 92 THR A C 1
ATOM 722 O O . THR A 1 92 ? 8.448 -0.191 -6.116 1.00 87.44 92 THR A O 1
ATOM 725 N N . ARG A 1 93 ? 7.550 0.916 -7.860 1.00 90.50 93 ARG A N 1
ATOM 726 C CA . ARG A 1 93 ? 8.298 2.174 -7.695 1.00 90.50 93 ARG A CA 1
ATOM 727 C C . ARG A 1 93 ? 7.701 3.102 -6.632 1.00 90.50 93 ARG A C 1
ATOM 729 O O . ARG A 1 93 ? 8.330 4.090 -6.261 1.00 90.50 93 ARG A O 1
ATOM 736 N N . GLU A 1 94 ? 6.507 2.804 -6.116 1.00 90.56 94 GLU A N 1
ATOM 737 C CA . GLU A 1 94 ? 5.888 3.635 -5.082 1.00 90.56 94 GLU A CA 1
ATOM 738 C C . GLU A 1 94 ? 6.702 3.659 -3.787 1.00 90.56 94 GLU A C 1
ATOM 740 O O . GLU A 1 94 ? 7.146 2.615 -3.286 1.00 90.56 94 GLU A O 1
ATOM 745 N N . LYS A 1 95 ? 6.843 4.872 -3.237 1.00 93.38 95 LYS A N 1
ATOM 746 C CA . LYS A 1 95 ? 7.415 5.126 -1.915 1.00 93.38 95 LYS A CA 1
ATOM 747 C C . LYS A 1 95 ? 6.516 4.550 -0.825 1.00 93.38 95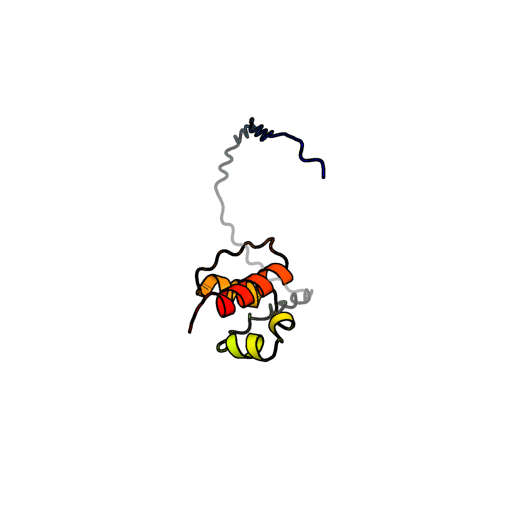 LYS A C 1
ATOM 749 O O . LYS A 1 95 ? 5.301 4.465 -0.987 1.00 93.38 95 LYS A O 1
ATOM 754 N N . LYS A 1 96 ? 7.122 4.210 0.313 1.00 92.62 96 LYS A N 1
ATOM 755 C CA . LYS A 1 96 ? 6.423 3.665 1.483 1.00 92.62 96 LYS A CA 1
ATOM 756 C C . LYS A 1 96 ? 5.270 4.557 1.948 1.00 92.62 96 LYS A C 1
ATOM 758 O O . LYS A 1 96 ? 4.178 4.056 2.175 1.00 92.62 96 LYS A O 1
ATOM 763 N N . GLU A 1 97 ? 5.500 5.864 2.014 1.00 93.56 97 GLU A N 1
ATOM 764 C CA . GLU A 1 97 ? 4.507 6.852 2.450 1.00 93.56 97 GLU A CA 1
ATOM 765 C C . GLU A 1 97 ? 3.239 6.816 1.587 1.00 93.56 97 GLU A C 1
ATOM 767 O O . GLU A 1 97 ? 2.135 6.799 2.124 1.00 93.56 97 GLU A O 1
ATOM 772 N N . ASN A 1 98 ? 3.384 6.690 0.262 1.00 93.75 98 ASN A N 1
ATOM 773 C CA . ASN A 1 98 ? 2.248 6.560 -0.657 1.00 93.75 98 ASN A CA 1
ATOM 774 C C . ASN A 1 98 ? 1.463 5.263 -0.415 1.00 93.75 98 ASN A C 1
ATOM 776 O O . ASN A 1 98 ? 0.234 5.270 -0.449 1.00 93.75 98 ASN A O 1
ATOM 780 N N . LEU A 1 99 ? 2.155 4.151 -0.133 1.00 93.06 99 LEU A N 1
ATOM 781 C CA . LEU A 1 99 ? 1.492 2.889 0.209 1.00 93.06 99 LEU A CA 1
ATOM 782 C C . LEU A 1 99 ? 0.693 3.029 1.510 1.00 93.06 99 LEU A C 1
ATOM 784 O O . LEU A 1 99 ? -0.465 2.626 1.555 1.00 93.06 99 LEU A O 1
ATOM 788 N N . ILE A 1 100 ? 1.273 3.652 2.542 1.00 93.56 100 ILE A N 1
ATOM 789 C CA . ILE A 1 100 ? 0.588 3.922 3.816 1.00 93.56 100 ILE A CA 1
ATOM 790 C C . ILE A 1 100 ? -0.633 4.817 3.587 1.00 93.56 100 ILE A C 1
ATOM 792 O O . ILE A 1 100 ? -1.708 4.524 4.104 1.00 93.56 100 ILE A O 1
ATOM 796 N N . GLN A 1 101 ? -0.500 5.883 2.793 1.00 93.38 101 GLN A N 1
ATOM 797 C CA . GLN A 1 101 ? -1.620 6.762 2.461 1.00 93.38 101 GLN A CA 1
ATOM 798 C C . GLN A 1 101 ? -2.745 6.015 1.747 1.00 93.38 101 GLN A C 1
ATOM 800 O O . GLN A 1 101 ? -3.902 6.230 2.089 1.00 93.38 101 GLN A O 1
ATOM 805 N N . LYS A 1 102 ? -2.435 5.104 0.818 1.00 92.25 102 LYS A N 1
ATOM 806 C CA . LYS A 1 102 ? -3.444 4.254 0.164 1.00 92.25 102 LYS A CA 1
ATOM 807 C C . LYS A 1 102 ? -4.160 3.341 1.151 1.00 92.25 102 LYS A C 1
ATOM 809 O O . LYS A 1 102 ? -5.381 3.246 1.097 1.00 92.25 102 LYS A O 1
ATOM 814 N N . VAL A 1 103 ? -3.420 2.717 2.069 1.00 90.75 103 VAL A N 1
ATOM 815 C CA . VAL A 1 103 ? -4.003 1.888 3.135 1.00 90.75 103 VAL A CA 1
ATOM 816 C C . VAL A 1 103 ? -4.935 2.727 4.012 1.00 90.75 103 VAL A C 1
ATOM 818 O O . VAL A 1 103 ? -6.086 2.354 4.217 1.00 90.75 103 VAL A O 1
ATOM 821 N N . ARG A 1 104 ? -4.483 3.901 4.469 1.00 91.62 104 ARG A N 1
ATOM 822 C CA . ARG A 1 104 ? -5.302 4.821 5.274 1.00 91.62 104 ARG A CA 1
ATOM 823 C C . ARG A 1 104 ? -6.543 5.289 4.523 1.00 91.62 104 ARG A C 1
ATOM 825 O O . ARG A 1 104 ? -7.633 5.244 5.073 1.00 91.62 104 ARG A O 1
ATOM 832 N N . LYS A 1 105 ? -6.381 5.701 3.265 1.00 91.19 105 LYS A N 1
ATOM 833 C CA . LYS A 1 105 ? -7.472 6.133 2.390 1.00 91.19 105 LYS A CA 1
ATOM 834 C C . LYS A 1 105 ? -8.508 5.024 2.228 1.00 91.19 105 LYS A C 1
ATOM 836 O O . LYS A 1 105 ? -9.684 5.295 2.391 1.00 91.19 105 LYS A O 1
ATOM 841 N N . HIS A 1 106 ? -8.082 3.776 2.028 1.00 89.00 106 HIS A N 1
ATOM 842 C CA . HIS A 1 106 ? -8.992 2.632 1.973 1.00 89.00 106 HIS A CA 1
ATOM 843 C C . HIS A 1 106 ? -9.795 2.448 3.271 1.00 89.00 106 HIS A C 1
ATOM 845 O O . HIS A 1 106 ? -10.987 2.185 3.201 1.00 89.00 106 HIS A O 1
ATOM 851 N N . PHE A 1 107 ? -9.180 2.588 4.450 1.00 88.19 107 PHE A N 1
ATOM 852 C CA . PHE A 1 107 ? -9.904 2.497 5.729 1.00 88.19 107 PHE A CA 1
ATOM 853 C C . PHE A 1 107 ? -10.811 3.704 6.020 1.00 88.19 107 PHE A C 1
ATOM 855 O O . PHE A 1 107 ? -11.758 3.572 6.786 1.00 88.19 107 PHE A O 1
ATOM 862 N N . LEU A 1 108 ? -10.524 4.871 5.437 1.00 87.06 108 LEU A N 1
ATOM 863 C CA . LEU A 1 108 ? -11.318 6.094 5.609 1.00 87.06 108 LEU A CA 1
ATOM 864 C C . LEU A 1 108 ? -12.468 6.211 4.597 1.00 87.06 108 LEU A C 1
ATOM 866 O O . LEU A 1 108 ? -13.527 6.724 4.939 1.00 87.06 108 LEU A O 1
ATOM 870 N N . GLU A 1 109 ? -12.256 5.773 3.354 1.00 85.69 109 GLU A N 1
ATOM 871 C CA . GLU A 1 109 ? -13.255 5.802 2.273 1.00 85.69 109 GLU A CA 1
ATOM 872 C C . GLU A 1 109 ? -14.113 4.536 2.241 1.00 85.69 109 GLU A C 1
ATOM 874 O O . GLU A 1 109 ? -15.279 4.580 1.854 1.00 85.69 109 GLU A O 1
ATOM 879 N N . GLY A 1 110 ? -13.538 3.404 2.644 1.00 64.88 110 GLY A N 1
ATOM 880 C CA . GLY A 1 110 ? -14.235 2.139 2.792 1.00 64.88 110 GLY A CA 1
ATOM 881 C C . GLY A 1 110 ? -14.909 2.075 4.151 1.00 64.88 110 GLY A C 1
ATOM 882 O O . GLY A 1 110 ? -14.300 1.619 5.117 1.00 64.88 110 GLY A O 1
ATOM 883 N N . SER A 1 111 ? -16.167 2.522 4.188 1.00 53.66 111 SER A N 1
ATOM 884 C CA . SER A 1 111 ? -17.153 2.108 5.189 1.00 53.66 111 SER A CA 1
ATOM 885 C C . SER A 1 111 ? -16.967 0.621 5.511 1.00 53.66 111 SER A C 1
ATOM 887 O O . SER A 1 111 ? -16.958 -0.203 4.594 1.00 53.66 111 SER A O 1
ATOM 889 N N . LEU A 1 112 ? -16.798 0.301 6.798 1.00 48.47 112 LEU A N 1
ATOM 890 C CA . LEU A 1 112 ? -17.092 -1.033 7.330 1.00 48.47 112 LEU A CA 1
ATOM 891 C C . LEU A 1 112 ? -18.493 -1.480 6.886 1.00 48.47 112 LEU A C 1
ATOM 893 O O . LEU A 1 112 ? -19.378 -0.592 6.781 1.00 48.47 112 LEU A O 1
#

Radius of gyration: 27.77 Å; chains: 1; bounding box: 59×82×53 Å

Sequence (112 aa):
MPSIKKGSVTNEADNEESTLEIDTSSEGTDSNKRTISNADKGETTPAKKVRNKPQPQIIENMKEYFDNNTLDQLTTTTLRHWLKERSLPCTTREKKENLIQKVRKHFLEGSL

Secondary structure (DSSP, 8-state):
--------------------------------------------PPP-----PPPPP--S-HHHHHHTT-GGGS-HHHHHHHHHHTT----TT--HHHHHHHHHHHHHHS--

pLDDT: mean 70.86, std 17.73, range [43.59, 93.75]

InterPro domains:
  IPR036361 SAP domain superfamily [G3DSA:1.10.720.30] (59-109)
  IPR036361 SAP domain superfamily [SSF68906] (61-107)

Organism: Ignelater luminosus (NCBI:txid2038154)